Protein AF-A0A7Z2W2V1-F1 (afdb_monomer_lite)

Secondary structure (DSSP, 8-state):
--STTHHHHHTT-HHHHHHHHHHHHHHHHHHHHHHHHHHHHHHHHHHTTSS-SSHHHHHHHHHTS---TTHHHHHHHHHHHHHHHHHHHHHTT--

Organism: NCBI:txid2728020

pLDDT: mean 92.07, std 8.05, range [48.5, 98.19]

Structure (mmCIF, N/CA/C/O backbone):
data_AF-A0A7Z2W2V1-F1
#
_entry.id   AF-A0A7Z2W2V1-F1
#
loop_
_atom_site.group_PDB
_atom_site.id
_atom_site.type_symbol
_atom_site.label_atom_id
_atom_site.label_alt_id
_atom_site.label_comp_id
_atom_site.label_asym_id
_atom_site.label_entity_id
_atom_site.label_seq_id
_atom_site.pdbx_PDB_ins_code
_atom_site.Cartn_x
_atom_site.Cartn_y
_atom_site.Cartn_z
_atom_site.occupancy
_atom_site.B_iso_or_equiv
_atom_site.auth_seq_id
_atom_site.auth_comp_id
_atom_site.auth_asym_id
_atom_site.auth_atom_id
_atom_site.pdbx_PDB_model_num
ATOM 1 N N . MET A 1 1 ? -4.978 -9.699 11.455 1.00 61.34 1 MET A N 1
ATOM 2 C CA . MET A 1 1 ? -6.034 -8.917 10.771 1.00 61.34 1 MET A CA 1
ATOM 3 C C . MET A 1 1 ? -5.556 -8.647 9.352 1.00 61.34 1 MET A C 1
ATOM 5 O O . MET A 1 1 ? -4.433 -8.178 9.223 1.00 61.34 1 MET A O 1
ATOM 9 N N . LEU A 1 2 ? -6.349 -8.981 8.325 1.00 78.50 2 LEU A N 1
ATOM 10 C CA . LEU A 1 2 ? -5.949 -8.827 6.914 1.00 78.50 2 LEU A CA 1
ATOM 11 C C . LEU A 1 2 ? -5.900 -7.353 6.469 1.00 78.50 2 LEU A C 1
ATOM 13 O O . LEU A 1 2 ? -5.023 -6.988 5.700 1.00 78.50 2 LEU A O 1
ATOM 17 N N . PHE A 1 3 ? -6.797 -6.503 6.986 1.00 91.06 3 PHE A N 1
ATOM 18 C CA . PHE A 1 3 ? -6.860 -5.078 6.638 1.00 91.06 3 PHE A CA 1
ATOM 19 C C . PHE A 1 3 ? -7.256 -4.212 7.854 1.00 91.06 3 PHE A C 1
ATOM 21 O O . PHE A 1 3 ? -8.031 -4.694 8.695 1.00 91.06 3 PHE A O 1
ATOM 28 N N . PRO A 1 4 ? -6.753 -2.962 7.974 1.00 95.12 4 PRO A N 1
ATOM 29 C CA . PRO A 1 4 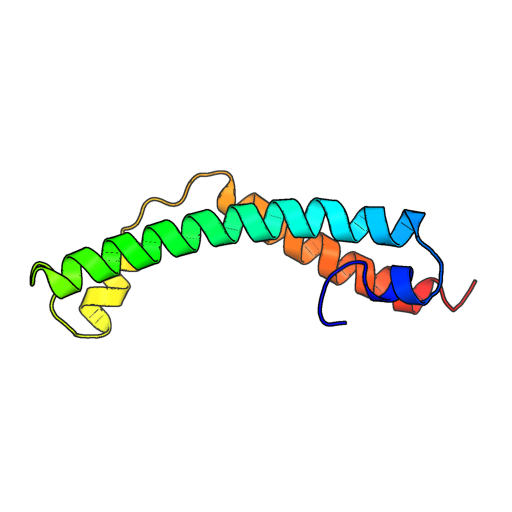? -7.081 -2.070 9.090 1.00 95.12 4 PRO A CA 1
ATOM 30 C C . PRO A 1 4 ? -8.590 -1.812 9.228 1.00 95.12 4 PRO A C 1
ATOM 32 O O . PRO A 1 4 ? -9.283 -1.542 8.253 1.00 95.12 4 PRO A O 1
ATOM 35 N N . GLY A 1 5 ? -9.121 -1.902 10.449 1.00 91.50 5 GLY A N 1
ATOM 36 C CA . GLY A 1 5 ? -10.524 -1.594 10.758 1.00 91.50 5 GLY A CA 1
ATOM 37 C C . GLY A 1 5 ? -11.527 -2.734 10.528 1.00 91.50 5 GLY A C 1
ATOM 38 O O . GLY A 1 5 ? -12.624 -2.689 11.086 1.00 91.50 5 GLY A O 1
ATOM 39 N N . ILE A 1 6 ? -11.169 -3.795 9.789 1.00 92.00 6 ILE A N 1
ATOM 40 C CA . ILE A 1 6 ? -12.076 -4.938 9.548 1.00 92.00 6 ILE A CA 1
ATOM 41 C C . ILE A 1 6 ? -12.464 -5.637 10.858 1.00 92.00 6 ILE A C 1
ATOM 43 O O . ILE A 1 6 ? -13.623 -6.000 11.052 1.00 92.00 6 ILE A O 1
ATOM 47 N N . GLY A 1 7 ? -11.516 -5.802 11.782 1.00 88.94 7 GLY A N 1
ATOM 48 C CA . GLY A 1 7 ? -11.786 -6.426 13.079 1.00 88.94 7 GLY A CA 1
ATOM 49 C C . GLY A 1 7 ? -12.838 -5.667 13.882 1.00 88.94 7 GLY A C 1
ATOM 50 O O . GLY A 1 7 ? -13.809 -6.248 14.360 1.00 88.94 7 GLY A O 1
ATOM 51 N N . GLN A 1 8 ? -12.678 -4.349 13.972 1.00 90.94 8 GLN A N 1
ATOM 52 C CA . GLN A 1 8 ? -13.617 -3.450 14.637 1.00 90.94 8 GLN A CA 1
ATOM 53 C C . GLN A 1 8 ? -14.995 -3.483 13.970 1.00 90.94 8 GLN A C 1
ATOM 55 O O . GLN A 1 8 ? -16.009 -3.430 14.665 1.00 90.94 8 GLN A O 1
ATOM 60 N N . PHE A 1 9 ? -15.040 -3.615 12.640 1.00 91.19 9 PHE A N 1
ATOM 61 C CA . PHE A 1 9 ? -16.289 -3.717 11.893 1.00 91.19 9 PHE A CA 1
ATOM 62 C C . PHE A 1 9 ? -17.081 -4.969 12.290 1.00 91.19 9 PHE A C 1
ATOM 64 O O . PHE A 1 9 ? -18.257 -4.859 12.640 1.00 91.19 9 PHE A O 1
ATOM 71 N N . TYR A 1 10 ? -16.429 -6.138 12.317 1.00 89.31 10 TYR A N 1
ATOM 72 C CA . TYR A 1 10 ? -17.055 -7.399 12.736 1.00 89.31 10 TYR A CA 1
ATOM 73 C C . TYR A 1 10 ? -17.462 -7.412 14.213 1.00 89.31 10 TYR A C 1
ATOM 75 O O . TYR A 1 10 ? -18.445 -8.051 14.571 1.00 89.31 10 TYR A O 1
ATOM 83 N N . LEU A 1 11 ? -16.753 -6.668 15.064 1.00 88.81 11 LEU A N 1
ATOM 84 C CA . LEU A 1 11 ? -17.094 -6.490 16.479 1.00 88.81 11 LEU A CA 1
ATOM 85 C C . LEU A 1 11 ? -18.226 -5.468 16.714 1.00 88.81 11 LEU A C 1
ATOM 87 O O . LEU A 1 11 ? -18.517 -5.132 17.858 1.00 88.81 11 LEU A O 1
ATOM 91 N N . GLY A 1 12 ? -18.845 -4.925 15.659 1.00 90.25 12 GLY A N 1
ATOM 92 C CA . GLY A 1 12 ? -19.927 -3.938 15.760 1.00 90.25 12 GLY A CA 1
ATOM 93 C C . GLY A 1 12 ? -19.468 -2.515 16.100 1.00 90.25 12 GLY A C 1
ATOM 94 O O . GLY A 1 12 ? -20.282 -1.594 16.157 1.00 90.25 12 GLY A O 1
ATOM 95 N N . ARG A 1 13 ? -18.160 -2.282 16.253 1.00 91.31 13 ARG A N 1
ATOM 96 C CA . ARG A 1 13 ? -17.558 -0.991 16.625 1.00 91.31 13 ARG A CA 1
ATOM 97 C C . ARG A 1 13 ? -17.304 -0.136 15.382 1.00 91.31 13 ARG A C 1
ATOM 99 O O . ARG A 1 13 ? -16.177 0.251 15.083 1.00 91.31 13 ARG A O 1
ATOM 106 N N . ARG A 1 14 ? -18.377 0.155 14.640 1.00 91.94 14 ARG A N 1
ATOM 107 C CA . ARG A 1 14 ? -18.336 0.747 13.287 1.00 91.94 14 ARG A CA 1
ATOM 108 C C . ARG A 1 14 ? -17.613 2.093 13.211 1.00 91.94 14 ARG A C 1
ATOM 110 O O . ARG A 1 14 ? -16.877 2.315 12.259 1.00 91.94 14 ARG A O 1
ATOM 117 N N . ALA A 1 15 ? -17.773 2.965 14.205 1.00 92.62 15 ALA A N 1
ATOM 118 C CA . ALA A 1 15 ? -17.081 4.257 14.218 1.00 92.62 15 ALA A CA 1
ATOM 119 C C . ALA A 1 15 ? -15.550 4.089 14.261 1.00 92.62 15 ALA A C 1
ATOM 121 O O . ALA A 1 15 ? -14.830 4.715 13.488 1.00 92.62 15 ALA A O 1
ATOM 122 N N . LEU A 1 16 ? -15.055 3.176 15.102 1.00 91.81 16 LEU A N 1
ATOM 123 C CA . LEU A 1 16 ? -13.628 2.852 15.175 1.00 91.81 16 LEU A CA 1
ATOM 124 C C . LEU A 1 16 ? -13.152 2.065 13.957 1.00 91.81 16 LEU A C 1
ATOM 126 O O . LEU A 1 16 ? -12.023 2.243 13.517 1.00 91.81 16 LEU A O 1
ATOM 130 N N . ALA A 1 17 ? -14.016 1.234 13.372 1.00 92.88 17 ALA A N 1
ATOM 131 C CA . ALA A 1 17 ? -13.720 0.594 12.099 1.00 92.88 17 ALA A CA 1
ATOM 132 C C . ALA A 1 17 ? -13.426 1.637 11.018 1.00 92.88 17 ALA A C 1
ATOM 134 O O . ALA A 1 17 ? -12.391 1.549 10.366 1.00 92.88 17 ALA A O 1
ATOM 135 N N . LEU A 1 18 ? -14.286 2.652 10.877 1.00 95.75 18 LEU A N 1
ATOM 136 C CA . LEU A 1 18 ? -14.110 3.725 9.896 1.00 95.75 18 LEU A CA 1
ATOM 137 C C . LEU A 1 18 ? -12.847 4.556 10.154 1.00 95.75 18 LEU A C 1
ATOM 139 O O . LEU A 1 18 ? -12.175 4.920 9.192 1.00 95.75 18 LEU A O 1
ATOM 143 N N . LEU A 1 19 ? -12.492 4.788 11.424 1.00 96.06 19 LEU A N 1
ATOM 144 C CA . LEU A 1 19 ? -11.274 5.510 11.806 1.00 96.06 19 LEU A CA 1
ATOM 145 C C . LEU A 1 19 ? -10.002 4.872 11.232 1.00 96.06 19 LEU A C 1
ATOM 147 O O . LEU A 1 19 ? -9.096 5.597 10.842 1.00 96.06 19 LEU A O 1
ATOM 151 N N . PHE A 1 20 ? -9.926 3.541 11.166 1.00 96.69 20 PHE A N 1
ATOM 152 C CA . PHE A 1 20 ? -8.764 2.849 10.598 1.00 96.69 20 PHE A CA 1
ATOM 153 C C . PHE A 1 20 ? -8.946 2.498 9.122 1.00 96.69 20 PHE A C 1
ATOM 155 O O . PHE A 1 20 ? -7.990 2.559 8.356 1.00 96.69 20 PHE A O 1
ATOM 162 N N . LEU A 1 21 ? -10.163 2.128 8.721 1.00 96.19 21 LEU A N 1
ATOM 163 C CA . LEU A 1 21 ? -10.453 1.614 7.387 1.00 96.19 21 LEU A CA 1
ATOM 164 C C . LEU A 1 21 ? -10.354 2.699 6.317 1.00 96.19 21 LEU A C 1
ATOM 166 O O . LEU A 1 21 ? -9.733 2.465 5.287 1.00 96.19 21 LEU A O 1
ATOM 170 N N . VAL A 1 22 ? -10.941 3.877 6.547 1.00 97.06 22 VAL A N 1
ATOM 171 C CA . VAL A 1 22 ? -10.974 4.952 5.544 1.00 97.06 22 VAL A CA 1
ATOM 172 C C . VAL A 1 22 ? -9.573 5.486 5.227 1.00 97.06 22 VAL A C 1
ATOM 174 O O . VAL A 1 22 ? -9.195 5.443 4.055 1.00 97.06 22 VAL A O 1
ATOM 177 N N . PRO A 1 23 ? -8.762 5.944 6.204 1.00 97.62 23 PRO A N 1
ATOM 178 C CA . PRO A 1 23 ? -7.424 6.442 5.893 1.00 97.62 23 PRO A CA 1
ATOM 179 C C . PRO A 1 23 ? -6.507 5.348 5.340 1.00 97.62 23 PRO A C 1
ATOM 181 O O . PRO A 1 23 ? -5.733 5.629 4.430 1.00 97.62 23 PRO A O 1
ATOM 184 N N . ALA A 1 24 ? -6.625 4.099 5.810 1.00 97.50 24 ALA A N 1
ATOM 185 C CA . ALA A 1 24 ? -5.872 2.988 5.233 1.00 97.50 24 ALA A CA 1
ATOM 186 C C . ALA A 1 24 ? -6.276 2.706 3.782 1.00 97.50 24 ALA A C 1
ATOM 188 O O . ALA A 1 24 ? -5.410 2.488 2.944 1.00 97.50 24 ALA A O 1
ATOM 189 N N . ALA A 1 25 ? -7.570 2.725 3.457 1.00 97.75 25 ALA A N 1
ATOM 190 C CA . ALA A 1 25 ? -8.028 2.509 2.090 1.00 97.75 25 ALA A CA 1
ATOM 191 C C . ALA A 1 25 ? -7.516 3.612 1.163 1.00 97.75 25 ALA A C 1
ATOM 193 O O . ALA A 1 25 ? -6.930 3.308 0.131 1.00 97.75 25 ALA A O 1
ATOM 194 N N . VAL A 1 26 ? -7.660 4.878 1.556 1.00 98.19 26 VAL A N 1
ATOM 195 C CA . VAL A 1 26 ? -7.184 6.014 0.755 1.00 98.19 26 VAL A CA 1
ATOM 196 C C . VAL A 1 26 ? -5.669 5.953 0.562 1.00 98.19 26 VAL A C 1
ATOM 198 O O . VAL A 1 26 ? -5.196 6.030 -0.568 1.00 98.19 26 VAL A O 1
ATOM 201 N N . ALA A 1 27 ? -4.905 5.765 1.639 1.00 97.81 27 ALA A N 1
ATOM 202 C CA . ALA A 1 27 ? -3.449 5.715 1.566 1.00 97.81 27 ALA A CA 1
ATOM 203 C C . ALA A 1 27 ? -2.947 4.498 0.775 1.00 97.81 27 ALA A C 1
ATOM 205 O O . ALA A 1 27 ? -2.049 4.627 -0.051 1.00 97.81 27 ALA A O 1
ATOM 206 N N . GLY A 1 28 ? -3.548 3.327 0.996 1.00 97.38 28 GLY A N 1
ATOM 207 C CA . GLY A 1 28 ? -3.194 2.095 0.299 1.00 97.38 28 GLY A CA 1
ATOM 208 C C . GLY A 1 28 ? -3.506 2.160 -1.193 1.00 97.38 28 GLY A C 1
ATOM 209 O O . GLY A 1 28 ? -2.658 1.787 -1.996 1.00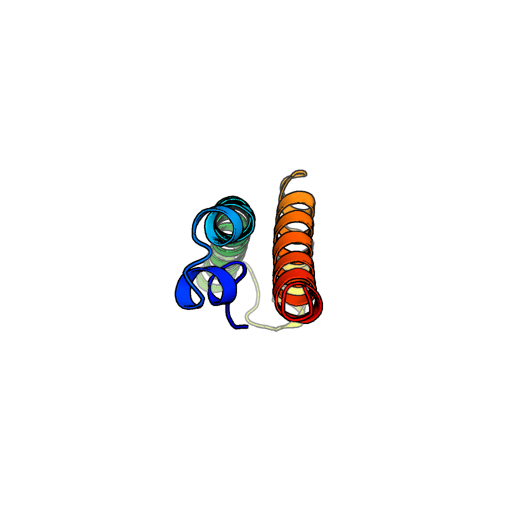 97.38 28 GLY A O 1
ATOM 210 N N . LEU A 1 29 ? -4.682 2.673 -1.572 1.00 97.94 29 LEU A N 1
ATOM 211 C CA . LEU A 1 29 ? -5.057 2.842 -2.979 1.00 97.94 29 LEU A CA 1
ATOM 212 C C . LEU A 1 29 ? -4.166 3.869 -3.678 1.00 97.94 29 LEU A C 1
ATOM 214 O O . LEU A 1 29 ? -3.673 3.582 -4.760 1.00 97.94 29 LEU A O 1
ATOM 218 N N . ALA A 1 30 ? -3.903 5.017 -3.047 1.00 97.50 30 ALA A N 1
ATOM 219 C CA . ALA A 1 30 ? -3.011 6.026 -3.614 1.00 97.50 30 ALA A CA 1
ATOM 220 C C . ALA A 1 30 ? -1.581 5.487 -3.788 1.00 97.50 30 ALA A C 1
ATOM 222 O O . ALA A 1 30 ? -0.962 5.681 -4.826 1.00 97.50 30 ALA A O 1
ATOM 223 N N . TYR A 1 31 ? -1.053 4.767 -2.795 1.00 97.12 31 TYR A N 1
ATOM 224 C CA . TYR A 1 31 ? 0.268 4.150 -2.911 1.00 97.12 31 TYR A CA 1
ATOM 225 C C . TYR A 1 31 ? 0.312 3.081 -4.011 1.00 97.12 31 TYR A C 1
ATOM 227 O O . TYR A 1 31 ? 1.267 3.028 -4.782 1.00 97.12 31 TYR A O 1
ATOM 235 N N . LEU A 1 32 ? -0.724 2.241 -4.097 1.00 97.00 32 LEU A N 1
ATOM 236 C CA . LEU A 1 32 ? -0.822 1.192 -5.108 1.00 97.00 32 LEU A CA 1
ATOM 237 C C . LEU A 1 32 ? -0.865 1.768 -6.525 1.00 97.00 32 LEU A C 1
ATOM 239 O O . LEU A 1 32 ? -0.222 1.208 -7.405 1.00 97.00 32 LEU A O 1
ATOM 243 N N . ASP A 1 33 ? -1.574 2.875 -6.726 1.00 96.81 33 ASP A N 1
ATOM 244 C CA . ASP A 1 33 ? -1.654 3.581 -8.007 1.00 96.81 33 ASP A CA 1
ATOM 245 C C . ASP A 1 33 ? -0.256 3.952 -8.527 1.00 96.81 33 ASP A C 1
ATOM 247 O O . ASP A 1 33 ? 0.141 3.526 -9.610 1.00 96.81 33 ASP A O 1
ATOM 251 N N . VAL A 1 34 ? 0.565 4.586 -7.680 1.00 95.88 34 VAL A N 1
ATOM 252 C CA . VAL A 1 34 ? 1.965 4.916 -8.006 1.00 95.88 34 VAL A CA 1
ATOM 253 C C . VAL A 1 34 ? 2.769 3.663 -8.345 1.00 95.88 34 VAL A C 1
ATOM 255 O O . VAL A 1 34 ? 3.532 3.653 -9.307 1.00 95.88 34 VAL A O 1
ATOM 258 N N . MET A 1 35 ? 2.620 2.588 -7.569 1.00 94.81 35 MET A N 1
ATOM 259 C CA . MET A 1 35 ? 3.371 1.355 -7.822 1.00 94.81 35 MET A CA 1
ATOM 260 C C . MET A 1 35 ? 2.957 0.689 -9.141 1.00 94.81 35 MET A C 1
ATOM 262 O O . MET A 1 35 ? 3.807 0.132 -9.835 1.00 94.81 35 MET A O 1
ATOM 266 N N . LEU A 1 36 ? 1.675 0.752 -9.512 1.00 96.44 36 LEU A N 1
ATOM 267 C CA . LEU A 1 36 ? 1.175 0.231 -10.785 1.00 96.44 36 LEU A CA 1
ATOM 268 C C . LEU A 1 36 ? 1.665 1.068 -11.970 1.00 96.44 36 LEU A C 1
ATOM 270 O O . LEU A 1 36 ? 2.071 0.499 -12.986 1.00 96.44 36 LEU A O 1
ATOM 274 N N . GLU A 1 37 ? 1.692 2.394 -11.843 1.00 95.31 37 GLU A N 1
ATOM 275 C CA . GLU A 1 37 ? 2.286 3.285 -12.846 1.00 95.31 37 GLU A CA 1
ATOM 276 C C . GLU A 1 37 ? 3.779 2.991 -13.047 1.00 95.31 37 GLU A C 1
ATOM 278 O O . GLU A 1 37 ? 4.237 2.817 -14.176 1.00 95.31 37 GLU A O 1
ATOM 283 N N . GLN A 1 38 ? 4.544 2.840 -11.964 1.00 94.44 38 GLN A N 1
ATOM 284 C CA . GLN A 1 38 ? 5.968 2.510 -12.060 1.00 94.44 38 GLN A CA 1
ATOM 285 C C . GLN A 1 38 ? 6.188 1.126 -12.686 1.00 94.44 38 GLN A C 1
ATOM 287 O O . GLN A 1 38 ? 7.028 0.968 -13.575 1.00 94.44 38 GLN A O 1
ATOM 292 N N . ALA A 1 39 ? 5.416 0.122 -12.261 1.00 93.62 39 ALA A N 1
ATOM 293 C CA . ALA A 1 39 ? 5.517 -1.235 -12.785 1.00 93.62 39 ALA A CA 1
ATOM 294 C C . ALA A 1 39 ? 5.167 -1.304 -14.277 1.00 93.62 39 ALA A C 1
ATOM 296 O O . ALA A 1 39 ? 5.889 -1.945 -15.041 1.00 93.62 39 ALA A O 1
ATOM 297 N N . SER A 1 40 ? 4.097 -0.626 -14.702 1.00 95.19 40 SER A N 1
ATOM 298 C CA . SER A 1 40 ? 3.697 -0.560 -16.114 1.00 95.19 40 SER A CA 1
ATOM 299 C C . SER A 1 40 ? 4.743 0.154 -16.967 1.00 95.19 40 SER A C 1
ATOM 301 O O . SER A 1 40 ? 5.155 -0.385 -17.991 1.00 95.19 40 SER A O 1
ATOM 303 N N . ALA A 1 41 ? 5.285 1.281 -16.501 1.00 93.94 41 ALA A N 1
ATOM 304 C CA . ALA A 1 41 ? 6.339 2.000 -17.210 1.00 93.94 41 ALA A CA 1
ATOM 305 C C . ALA A 1 41 ? 7.615 1.159 -17.401 1.00 93.94 41 ALA A C 1
ATOM 307 O O . ALA A 1 41 ? 8.268 1.246 -18.442 1.00 93.94 41 ALA A O 1
ATOM 308 N N . VAL A 1 42 ? 7.994 0.338 -16.415 1.00 93.94 42 VAL A N 1
ATOM 309 C CA . VAL A 1 42 ? 9.125 -0.595 -16.557 1.00 93.94 42 VAL A CA 1
ATOM 310 C C . VAL A 1 42 ? 8.766 -1.756 -17.487 1.00 93.94 42 VAL A C 1
ATOM 312 O O . VAL A 1 42 ? 9.583 -2.129 -18.329 1.00 93.94 42 VAL A O 1
ATOM 315 N N . ALA A 1 43 ? 7.552 -2.300 -17.389 1.00 94.19 43 ALA A N 1
ATOM 316 C CA . ALA A 1 43 ? 7.084 -3.362 -18.275 1.00 94.19 43 ALA A CA 1
ATOM 317 C C . ALA A 1 43 ? 7.106 -2.926 -19.749 1.00 94.19 43 ALA A C 1
ATOM 319 O O . ALA A 1 43 ? 7.618 -3.662 -20.590 1.00 94.19 43 ALA A O 1
ATOM 320 N N . ASP A 1 44 ? 6.660 -1.709 -20.059 1.00 95.00 44 ASP A N 1
ATOM 321 C CA . ASP A 1 44 ? 6.690 -1.157 -21.418 1.00 95.00 44 ASP A CA 1
ATOM 322 C C . ASP A 1 44 ? 8.122 -1.024 -21.958 1.00 95.00 44 ASP A C 1
ATOM 324 O O . ASP A 1 44 ? 8.394 -1.316 -23.127 1.00 95.00 44 ASP A O 1
ATOM 328 N N . GLN A 1 45 ? 9.078 -0.639 -21.108 1.00 93.06 45 GLN A N 1
ATOM 329 C CA . GLN A 1 45 ? 10.495 -0.568 -21.482 1.00 93.06 45 GLN A CA 1
ATOM 330 C C . GLN A 1 45 ? 11.092 -1.949 -21.775 1.00 93.06 45 GLN A C 1
ATOM 332 O O . GLN A 1 45 ? 11.917 -2.087 -22.677 1.00 93.06 45 GLN A O 1
ATOM 337 N N . VAL A 1 46 ? 10.673 -2.976 -21.039 1.00 94.06 46 VAL A N 1
ATOM 338 C CA . VAL A 1 46 ? 11.082 -4.361 -21.295 1.00 94.06 46 VAL A CA 1
ATOM 339 C C . VAL A 1 46 ? 10.466 -4.866 -22.601 1.00 94.06 46 VAL A C 1
ATOM 341 O O . VAL A 1 46 ? 11.174 -5.399 -23.453 1.00 94.06 46 VAL A O 1
ATOM 344 N N . LEU A 1 47 ? 9.162 -4.657 -22.801 1.00 94.56 47 LEU A N 1
ATOM 345 C CA . LEU A 1 47 ? 8.431 -5.131 -23.981 1.00 94.56 47 LEU A CA 1
ATOM 346 C C . LEU A 1 47 ? 8.882 -4.445 -25.277 1.00 94.56 47 LEU A C 1
ATOM 348 O O . LEU A 1 47 ? 8.905 -5.076 -26.331 1.00 94.56 47 LEU A O 1
ATOM 352 N N . SER A 1 48 ? 9.280 -3.175 -25.205 1.00 95.19 48 SER A N 1
ATOM 353 C CA . SER A 1 48 ? 9.858 -2.435 -26.336 1.00 95.19 48 SER A CA 1
ATOM 354 C C . SER A 1 48 ? 11.317 -2.802 -26.641 1.00 95.19 48 SER A C 1
ATOM 356 O O . SER A 1 48 ? 11.863 -2.339 -27.642 1.00 95.19 48 SER A O 1
ATOM 358 N N . GLY A 1 49 ? 11.966 -3.616 -25.800 1.00 91.69 49 GLY A N 1
ATOM 359 C CA . GLY A 1 49 ? 13.385 -3.959 -25.919 1.00 91.69 49 GLY A CA 1
ATOM 360 C C . GLY A 1 49 ? 14.346 -2.858 -25.450 1.00 91.69 49 GLY A C 1
ATOM 361 O O . GLY A 1 49 ? 15.556 -2.991 -25.626 1.00 91.69 49 GLY A O 1
ATOM 362 N N . ALA A 1 50 ? 13.842 -1.779 -24.840 1.00 91.06 50 ALA A N 1
ATOM 363 C CA . ALA A 1 50 ? 14.654 -0.690 -24.287 1.00 91.06 50 ALA A CA 1
ATOM 364 C C . ALA A 1 50 ? 15.382 -1.071 -22.980 1.00 91.06 50 ALA A C 1
ATOM 366 O O . ALA A 1 50 ? 16.303 -0.368 -22.541 1.00 91.06 50 ALA A O 1
ATOM 367 N N . VAL A 1 51 ? 14.951 -2.158 -22.336 1.00 91.38 51 VAL A N 1
ATOM 368 C CA . VAL A 1 51 ? 15.547 -2.765 -21.141 1.00 91.38 51 VAL A CA 1
ATOM 369 C C . VAL A 1 51 ? 15.709 -4.256 -21.394 1.00 91.38 51 VAL A C 1
ATOM 371 O O . VAL A 1 51 ? 14.788 -4.910 -21.879 1.00 91.38 51 VAL A O 1
ATOM 374 N N . ALA A 1 52 ? 16.882 -4.795 -21.064 1.00 89.75 52 ALA A N 1
ATOM 375 C CA . ALA A 1 52 ? 17.114 -6.229 -21.128 1.00 89.75 52 ALA A CA 1
ATOM 376 C C . ALA A 1 52 ? 16.214 -6.961 -20.120 1.00 89.75 52 ALA A C 1
ATOM 378 O O . ALA A 1 52 ? 15.993 -6.484 -19.007 1.00 89.75 52 ALA A O 1
ATOM 379 N N . LEU A 1 53 ? 15.702 -8.133 -20.506 1.00 89.62 53 LEU A N 1
ATOM 380 C CA . LEU A 1 53 ? 14.913 -8.996 -19.623 1.00 89.62 53 LEU A CA 1
ATOM 381 C C . LEU A 1 53 ? 15.837 -9.728 -18.635 1.00 89.62 53 LEU A C 1
ATOM 383 O O . LEU A 1 53 ? 15.946 -10.953 -18.647 1.00 89.62 53 LEU A O 1
ATOM 387 N N . ASP A 1 54 ? 16.533 -8.964 -17.800 1.00 93.44 54 ASP A N 1
ATOM 388 C CA . ASP A 1 54 ? 17.359 -9.464 -16.713 1.00 93.44 54 ASP A CA 1
ATOM 389 C C . ASP A 1 54 ? 17.019 -8.746 -15.392 1.00 93.44 54 ASP A C 1
ATOM 391 O O . ASP A 1 54 ? 16.677 -7.558 -15.393 1.00 93.44 54 ASP A O 1
ATOM 395 N N . PRO A 1 55 ? 17.094 -9.444 -14.244 1.00 91.69 55 PRO A N 1
ATOM 396 C CA . PRO A 1 55 ? 16.686 -8.867 -12.966 1.00 91.69 55 PRO A CA 1
ATOM 397 C C . PRO A 1 55 ? 17.482 -7.626 -12.542 1.00 91.69 55 PRO A C 1
ATOM 399 O O . PRO A 1 55 ? 16.924 -6.755 -11.879 1.00 91.69 55 PRO A O 1
ATOM 402 N N . ALA A 1 56 ? 18.766 -7.530 -1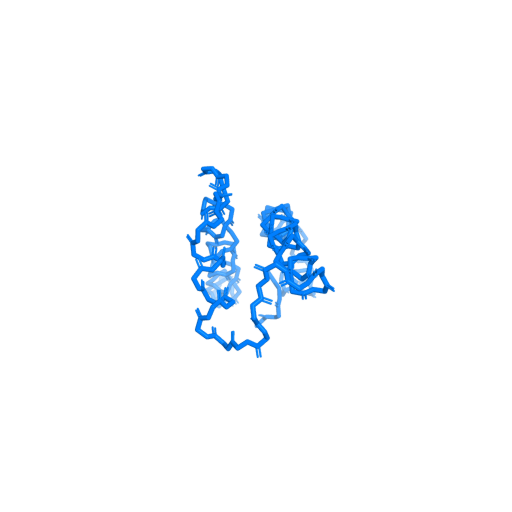2.903 1.00 94.50 56 ALA A N 1
ATOM 403 C CA . ALA A 1 56 ? 19.617 -6.421 -12.478 1.00 94.50 56 ALA A CA 1
ATOM 404 C C . ALA A 1 56 ? 19.284 -5.137 -13.250 1.00 94.50 56 ALA A C 1
ATOM 406 O O . ALA A 1 56 ? 19.166 -4.070 -12.645 1.00 94.50 56 ALA A O 1
ATOM 407 N N . ALA A 1 57 ? 19.063 -5.234 -14.564 1.00 92.25 57 ALA A N 1
ATOM 408 C CA . ALA A 1 57 ? 18.630 -4.105 -15.378 1.00 92.25 57 ALA A CA 1
ATOM 409 C C . ALA A 1 57 ? 17.230 -3.617 -14.985 1.00 92.25 57 ALA A C 1
ATOM 411 O O . ALA A 1 57 ? 17.008 -2.409 -14.910 1.00 92.25 57 ALA A O 1
ATOM 412 N N . ILE A 1 58 ? 16.302 -4.533 -14.689 1.00 92.19 58 ILE A N 1
ATOM 413 C CA . ILE A 1 58 ? 14.952 -4.183 -14.227 1.00 92.19 58 ILE A CA 1
ATOM 414 C C . ILE A 1 58 ? 15.017 -3.461 -12.875 1.00 92.19 58 ILE A C 1
ATOM 416 O O . ILE A 1 58 ? 14.413 -2.400 -12.734 1.00 92.19 58 ILE A O 1
ATOM 420 N N . ALA A 1 59 ? 15.785 -3.978 -11.909 1.00 92.25 59 ALA A N 1
ATOM 421 C CA . ALA A 1 59 ? 15.944 -3.345 -10.598 1.00 92.25 59 ALA A CA 1
ATOM 422 C C . ALA A 1 59 ? 16.499 -1.918 -10.715 1.00 92.25 59 ALA A C 1
ATOM 424 O O . ALA A 1 59 ? 15.918 -0.990 -10.163 1.00 92.25 59 ALA A O 1
ATOM 425 N N . ALA A 1 60 ? 17.538 -1.715 -11.531 1.00 93.06 60 ALA A N 1
ATOM 426 C CA . ALA A 1 60 ? 18.104 -0.387 -11.762 1.00 93.06 60 ALA A CA 1
ATOM 427 C C . ALA A 1 60 ? 17.090 0.604 -12.366 1.00 93.06 60 ALA A C 1
ATOM 429 O O . ALA A 1 60 ? 17.147 1.800 -12.085 1.00 93.06 60 ALA A O 1
ATOM 430 N N . ARG A 1 61 ? 16.153 0.129 -13.199 1.00 93.00 61 ARG A N 1
ATOM 431 C CA . ARG A 1 61 ? 15.088 0.968 -13.772 1.00 93.00 61 ARG A CA 1
ATOM 432 C C . ARG A 1 61 ? 13.987 1.278 -12.774 1.00 93.00 61 ARG A C 1
ATOM 434 O O . ARG A 1 61 ? 13.469 2.387 -12.815 1.00 93.00 61 ARG A O 1
ATOM 441 N N . ILE A 1 62 ? 13.655 0.338 -11.893 1.00 90.81 62 ILE A N 1
ATOM 442 C CA . ILE A 1 62 ? 12.735 0.577 -10.778 1.00 90.81 62 ILE A CA 1
ATOM 443 C C . ILE A 1 62 ? 13.341 1.619 -9.830 1.00 90.81 62 ILE A C 1
ATOM 445 O O . ILE A 1 62 ? 12.682 2.604 -9.522 1.00 90.81 62 ILE A O 1
ATOM 449 N N . ASP A 1 63 ? 14.613 1.474 -9.454 1.00 90.44 63 ASP A N 1
ATOM 450 C CA . ASP A 1 63 ? 15.299 2.405 -8.546 1.00 90.44 63 ASP A CA 1
ATOM 451 C C . ASP A 1 63 ? 15.461 3.815 -9.139 1.00 90.44 63 ASP A C 1
ATOM 453 O O . ASP A 1 63 ? 15.512 4.806 -8.411 1.00 90.44 63 ASP A O 1
ATOM 457 N N . ALA A 1 64 ? 15.527 3.923 -10.469 1.00 92.25 64 ALA A N 1
ATOM 458 C CA . ALA A 1 64 ? 15.589 5.202 -11.171 1.00 92.25 64 ALA A CA 1
ATOM 459 C C . ALA A 1 64 ? 14.226 5.913 -11.286 1.00 92.25 64 ALA A C 1
ATOM 461 O O . ALA A 1 64 ? 14.187 7.082 -11.685 1.00 92.25 64 ALA A O 1
ATOM 462 N N . GLN A 1 65 ? 13.109 5.242 -10.973 1.00 90.81 65 GLN A N 1
ATOM 463 C CA . GLN A 1 65 ? 11.777 5.844 -11.040 1.00 90.81 65 GLN A CA 1
ATOM 464 C C . GLN A 1 65 ? 11.636 6.949 -9.992 1.00 90.81 65 GLN A C 1
ATOM 466 O O . GLN A 1 65 ? 11.915 6.775 -8.804 1.00 90.81 65 GLN A O 1
ATOM 471 N N . GLN A 1 66 ? 11.135 8.103 -10.425 1.00 91.81 66 GLN A N 1
ATOM 472 C CA . GLN A 1 66 ? 10.792 9.166 -9.494 1.00 91.81 66 GLN A CA 1
ATOM 473 C C . GLN A 1 66 ? 9.501 8.806 -8.768 1.00 91.81 66 GLN A C 1
ATOM 475 O O . GLN A 1 66 ? 8.428 8.710 -9.359 1.00 91.81 66 GLN A O 1
ATOM 480 N N . THR A 1 67 ? 9.610 8.627 -7.458 1.00 92.44 67 THR A N 1
ATOM 481 C CA . THR A 1 67 ? 8.450 8.420 -6.597 1.00 92.44 67 THR A CA 1
ATOM 482 C C . THR A 1 67 ? 7.924 9.779 -6.123 1.00 92.44 67 THR A C 1
ATOM 484 O O . THR A 1 67 ? 8.715 10.584 -5.620 1.00 92.44 67 THR A O 1
ATOM 487 N N . PRO A 1 68 ? 6.613 10.064 -6.243 1.00 94.81 68 PRO A N 1
ATOM 488 C CA . PRO A 1 68 ? 6.032 11.289 -5.711 1.00 94.81 68 PRO A CA 1
ATOM 489 C C . PRO A 1 68 ? 6.351 11.460 -4.218 1.00 94.81 68 PRO A C 1
ATOM 491 O O . PRO A 1 68 ? 6.289 10.485 -3.463 1.00 94.81 68 PRO A O 1
ATOM 494 N N . PRO A 1 69 ? 6.623 12.689 -3.743 1.00 94.94 69 PRO A N 1
ATOM 495 C CA . PRO A 1 69 ? 7.081 12.921 -2.370 1.00 94.94 69 PRO A CA 1
ATOM 496 C C . PRO A 1 69 ? 6.061 12.500 -1.300 1.00 94.94 69 PRO A C 1
ATOM 498 O O . PRO A 1 69 ? 6.427 12.279 -0.149 1.00 94.94 69 PRO A O 1
ATOM 501 N N . TRP A 1 70 ? 4.783 12.368 -1.665 1.00 95.12 70 TRP A 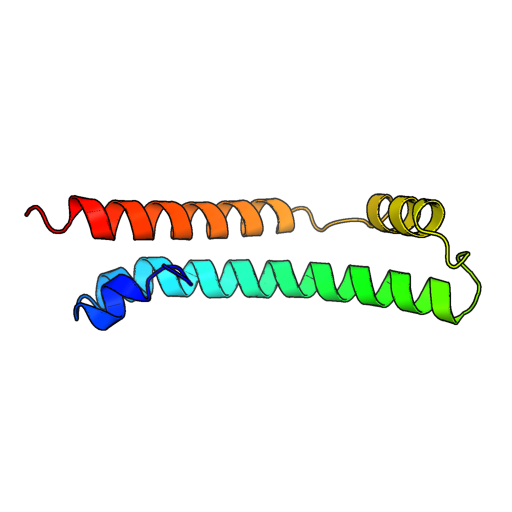N 1
ATOM 502 C CA . TRP A 1 70 ? 3.718 11.933 -0.763 1.00 95.12 70 TRP A CA 1
ATOM 503 C C . TRP A 1 70 ? 3.597 10.406 -0.635 1.00 95.12 70 TRP A C 1
ATOM 505 O O . TRP A 1 70 ? 3.033 9.934 0.352 1.00 95.12 70 TRP A O 1
ATOM 515 N N . ALA A 1 71 ? 4.114 9.612 -1.580 1.00 96.31 71 ALA A N 1
ATOM 516 C CA . ALA A 1 71 ? 3.920 8.159 -1.569 1.00 96.31 71 ALA A CA 1
ATOM 517 C C . ALA A 1 71 ? 4.549 7.475 -0.334 1.00 96.31 71 ALA A C 1
ATOM 519 O O . ALA A 1 71 ? 3.878 6.642 0.281 1.00 96.31 71 ALA A O 1
ATOM 520 N N . PRO A 1 72 ? 5.752 7.864 0.142 1.00 95.88 72 PRO A N 1
ATOM 521 C CA . PRO A 1 72 ? 6.276 7.354 1.410 1.00 95.88 72 PRO A CA 1
ATOM 522 C C . PRO A 1 72 ? 5.366 7.678 2.603 1.00 95.88 72 PRO A C 1
ATOM 524 O O . PRO A 1 72 ? 5.181 6.846 3.490 1.00 95.88 72 PRO A O 1
ATOM 527 N N . ALA A 1 73 ? 4.746 8.864 2.615 1.00 96.94 73 ALA A N 1
ATOM 528 C CA . ALA A 1 73 ? 3.803 9.241 3.663 1.00 96.94 73 ALA A CA 1
ATOM 529 C C . ALA A 1 73 ? 2.534 8.375 3.623 1.00 96.94 73 ALA A C 1
ATOM 531 O O . ALA A 1 73 ? 2.056 7.957 4.675 1.00 96.94 73 ALA A O 1
ATOM 532 N N . ALA A 1 74 ? 2.024 8.038 2.434 1.00 97.50 74 ALA A N 1
ATOM 533 C CA . ALA A 1 74 ? 0.899 7.116 2.284 1.00 97.50 74 ALA A CA 1
ATOM 534 C C . ALA A 1 74 ? 1.227 5.720 2.850 1.00 97.50 74 ALA A C 1
ATOM 536 O O . ALA A 1 74 ? 0.444 5.171 3.627 1.00 97.50 74 ALA A O 1
ATOM 537 N N . ALA A 1 75 ? 2.418 5.184 2.561 1.00 96.56 75 ALA A N 1
ATOM 538 C CA . ALA A 1 75 ? 2.873 3.916 3.136 1.00 96.56 75 ALA A CA 1
ATOM 539 C C . ALA A 1 75 ? 2.946 3.968 4.675 1.00 96.56 75 ALA A C 1
ATOM 541 O O . ALA A 1 75 ? 2.483 3.049 5.355 1.00 96.56 75 ALA A O 1
ATOM 542 N N . ILE A 1 76 ? 3.462 5.068 5.237 1.00 97.69 76 ILE A N 1
ATOM 543 C CA . ILE A 1 76 ? 3.517 5.284 6.691 1.00 97.69 76 ILE A CA 1
ATOM 544 C C . ILE A 1 76 ? 2.108 5.345 7.288 1.00 97.69 76 ILE A C 1
ATOM 546 O O . ILE A 1 76 ? 1.835 4.659 8.270 1.00 97.69 76 ILE A O 1
ATOM 550 N N . VAL A 1 77 ? 1.193 6.123 6.702 1.00 98.00 77 VAL A N 1
ATOM 551 C CA . VAL A 1 77 ? -0.199 6.232 7.172 1.00 98.00 77 VAL A CA 1
ATOM 552 C C . VAL A 1 77 ? -0.879 4.867 7.168 1.00 98.00 77 VAL A C 1
ATOM 554 O O . VAL A 1 77 ? -1.518 4.501 8.157 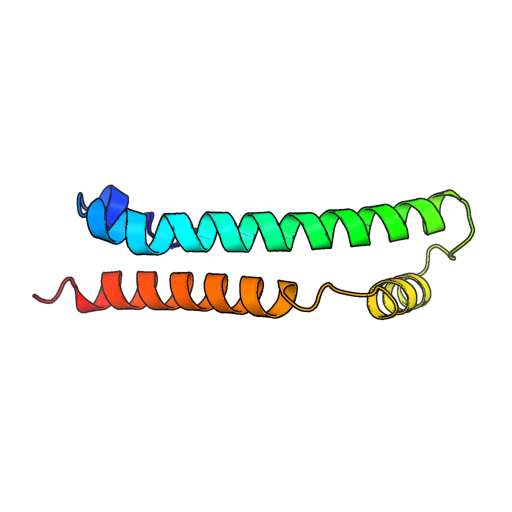1.00 98.00 77 VAL A O 1
ATOM 557 N N . PHE A 1 78 ? -0.706 4.088 6.099 1.00 97.50 78 PHE A N 1
ATOM 558 C CA . PHE A 1 78 ? -1.235 2.732 6.012 1.00 97.50 78 PHE A CA 1
ATOM 559 C C . PHE A 1 78 ? -0.697 1.843 7.142 1.00 97.50 78 PHE A C 1
ATOM 561 O O . PHE A 1 78 ? -1.474 1.201 7.854 1.00 97.50 78 PHE A O 1
ATOM 568 N N . ALA A 1 79 ? 0.623 1.853 7.356 1.00 96.75 79 ALA A N 1
ATOM 569 C CA . ALA A 1 79 ? 1.275 1.081 8.409 1.00 96.75 79 ALA A CA 1
ATOM 570 C C . ALA A 1 79 ? 0.794 1.491 9.812 1.00 96.75 79 ALA A C 1
ATOM 572 O O . ALA A 1 79 ? 0.489 0.628 10.638 1.00 96.75 79 ALA A O 1
ATOM 573 N N . LEU A 1 80 ? 0.651 2.794 10.071 1.00 97.56 80 LEU A N 1
ATOM 574 C CA . LEU A 1 80 ? 0.129 3.319 11.334 1.00 97.56 80 LEU A CA 1
ATOM 575 C C . LEU A 1 80 ? -1.324 2.897 11.568 1.00 97.56 80 LEU A C 1
ATOM 577 O O . LEU A 1 80 ? -1.660 2.471 12.672 1.00 97.56 80 LEU A O 1
ATOM 581 N N . CYS A 1 81 ? -2.179 2.947 10.543 1.00 97.12 81 CYS A N 1
ATOM 582 C CA . CYS A 1 81 ? -3.559 2.468 10.648 1.00 97.12 81 CYS A CA 1
ATOM 583 C C . CYS A 1 81 ? -3.613 0.966 10.946 1.00 97.12 81 CYS A C 1
ATOM 585 O O . CYS A 1 81 ? -4.452 0.520 11.729 1.00 97.12 81 CYS A O 1
ATOM 587 N N . TRP A 1 82 ? -2.710 0.179 10.357 1.00 95.75 82 TRP A N 1
ATOM 588 C CA . TRP A 1 82 ? -2.633 -1.261 10.587 1.00 95.75 82 TRP A CA 1
ATOM 589 C C . TRP A 1 82 ? -2.191 -1.605 12.007 1.00 95.75 82 TRP A C 1
ATOM 591 O O . TRP A 1 82 ? -2.899 -2.333 12.706 1.00 95.75 82 TRP A O 1
ATOM 601 N N . ILE A 1 83 ? -1.083 -1.024 12.472 1.00 95.56 83 ILE A N 1
ATOM 602 C CA . ILE A 1 83 ? -0.588 -1.215 13.841 1.00 95.56 83 ILE A CA 1
ATOM 603 C C . ILE A 1 83 ? -1.618 -0.697 14.851 1.00 95.56 83 ILE A C 1
ATOM 605 O O . ILE A 1 83 ? -1.941 -1.396 15.811 1.00 95.56 83 ILE A O 1
ATOM 609 N N . GLY A 1 84 ? -2.187 0.487 14.609 1.00 94.75 84 GLY A N 1
ATOM 610 C CA . GLY A 1 84 ? -3.217 1.089 15.453 1.00 94.75 84 GLY A CA 1
ATOM 611 C C . GLY A 1 84 ? -4.469 0.221 15.561 1.00 94.75 84 GLY A C 1
ATOM 612 O O . GLY A 1 84 ? -4.947 -0.024 16.664 1.00 94.75 84 GLY A O 1
ATOM 613 N N . SER A 1 85 ? -4.957 -0.328 14.445 1.00 94.38 85 SER A N 1
ATOM 614 C CA . SER A 1 85 ? -6.107 -1.240 14.434 1.00 94.38 85 SER A CA 1
ATOM 615 C C . SER A 1 85 ? -5.829 -2.539 15.196 1.00 94.38 85 SER A C 1
ATOM 617 O O . SER A 1 85 ? -6.722 -3.041 15.881 1.00 94.38 85 SER A O 1
ATOM 619 N N . ILE A 1 86 ? -4.607 -3.080 15.127 1.00 92.12 86 ILE A N 1
ATOM 620 C CA . ILE A 1 86 ? -4.207 -4.256 15.914 1.00 92.12 86 ILE A CA 1
ATOM 621 C C . ILE A 1 86 ? -4.154 -3.910 17.404 1.00 92.12 86 ILE A C 1
ATOM 623 O O . ILE A 1 86 ? -4.740 -4.627 18.213 1.00 92.12 86 ILE A O 1
ATOM 627 N N . ALA A 1 87 ? -3.484 -2.815 17.767 1.00 92.50 87 ALA A N 1
ATOM 628 C CA . ALA A 1 87 ? -3.360 -2.375 19.153 1.00 92.50 87 ALA A CA 1
ATOM 629 C C . ALA A 1 87 ? -4.737 -2.124 19.779 1.00 92.50 87 ALA A C 1
ATOM 631 O O . ALA A 1 87 ? -5.029 -2.629 20.860 1.00 92.50 87 ALA A O 1
ATOM 632 N N . GLU A 1 88 ? -5.616 -1.427 19.064 1.00 91.50 88 GLU A N 1
ATOM 633 C CA . GLU A 1 88 ? -6.989 -1.173 19.485 1.00 91.50 88 GLU A CA 1
ATOM 634 C C . GLU A 1 88 ? -7.762 -2.489 19.673 1.00 91.50 88 GLU A C 1
ATOM 636 O O . GLU A 1 88 ? -8.379 -2.694 20.715 1.00 91.50 88 GLU A O 1
ATOM 641 N N . ALA A 1 89 ? -7.660 -3.436 18.735 1.00 86.38 89 ALA A N 1
ATOM 642 C CA . ALA A 1 89 ? -8.340 -4.726 18.856 1.00 86.38 89 ALA A CA 1
ATOM 643 C C . ALA A 1 89 ? -7.829 -5.582 20.034 1.00 86.38 89 ALA A C 1
ATOM 645 O O . ALA A 1 89 ? -8.591 -6.373 20.595 1.00 86.38 89 ALA A O 1
ATOM 646 N N . LEU A 1 90 ? -6.552 -5.455 20.405 1.00 87.50 90 LEU A N 1
ATOM 647 C CA . LEU A 1 90 ? -5.949 -6.190 21.521 1.00 87.50 90 LEU A CA 1
ATOM 648 C C . LEU A 1 90 ? -6.255 -5.545 22.878 1.00 87.50 90 LEU A C 1
ATOM 650 O O . LEU A 1 90 ? -6.585 -6.254 23.829 1.00 87.50 90 LEU A O 1
ATOM 654 N N . LEU A 1 91 ? -6.142 -4.218 22.979 1.00 87.31 91 LEU A N 1
ATOM 655 C CA . LEU A 1 91 ? -6.306 -3.485 24.235 1.00 87.31 91 LEU A CA 1
ATOM 656 C C . LEU A 1 91 ? -7.772 -3.147 24.519 1.00 87.31 91 LEU A C 1
ATOM 658 O O . LEU A 1 91 ? -8.210 -3.274 25.658 1.00 87.31 91 LEU A O 1
ATOM 662 N N . GLY A 1 92 ? -8.552 -2.799 23.495 1.00 76.19 92 GLY A N 1
ATOM 663 C CA . GLY A 1 92 ? -9.967 -2.441 23.620 1.00 76.19 92 GLY A CA 1
ATOM 664 C C . GLY A 1 92 ? -10.882 -3.605 24.006 1.00 76.19 92 GLY A C 1
ATOM 665 O O . GLY A 1 92 ? -12.055 -3.385 24.271 1.00 76.19 92 GLY A O 1
ATOM 666 N N . ARG A 1 93 ? -10.371 -4.847 24.063 1.00 65.81 93 ARG A N 1
ATOM 667 C CA . ARG A 1 9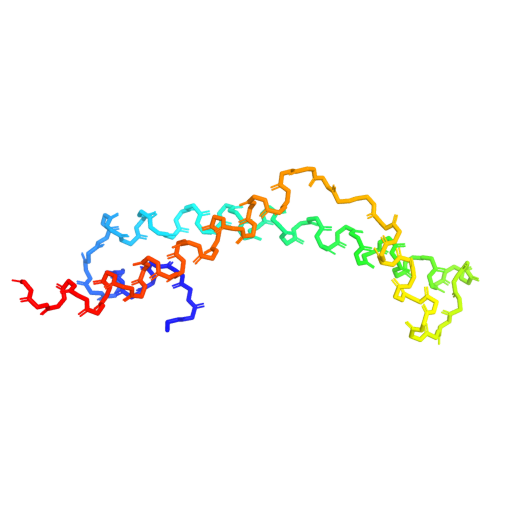3 ? -11.081 -5.998 24.658 1.00 65.81 93 ARG A CA 1
ATOM 668 C C . ARG A 1 93 ? -10.971 -6.064 26.186 1.00 65.81 93 ARG A C 1
ATOM 670 O O . ARG A 1 93 ? -11.651 -6.893 26.781 1.00 65.81 93 ARG A O 1
ATOM 677 N N . ARG A 1 94 ? -10.079 -5.285 26.812 1.00 58.06 94 ARG A N 1
ATOM 678 C CA . ARG A 1 94 ? -9.822 -5.319 28.267 1.00 58.06 94 ARG A CA 1
ATOM 679 C C . ARG A 1 94 ? -10.604 -4.268 29.067 1.00 58.06 94 ARG A C 1
ATOM 681 O O . ARG A 1 94 ? -10.502 -4.270 30.289 1.00 58.06 94 ARG A O 1
ATOM 688 N N . THR A 1 95 ? -11.346 -3.397 28.392 1.00 48.50 95 THR A N 1
ATOM 689 C CA . THR A 1 95 ? -12.239 -2.370 28.955 1.00 48.50 95 THR A CA 1
ATOM 690 C C . THR A 1 95 ? -13.670 -2.687 28.576 1.00 48.50 95 THR A C 1
ATOM 692 O O . THR A 1 95 ? -14.546 -2.575 29.454 1.00 48.50 95 THR A O 1
#

Sequence (95 aa):
MLFPGIGQFYLGRRALALLFLVPAAVAGLAYLDVMLEQASAVADQVLSGAVALDPAAIAARIDAQQTPPWAPAAAIVFALCWIGSIAEALLGRRT

Radius of gyration: 18.26 Å; chains: 1; bounding box: 40×22×55 Å

Foldseek 3Di:
DPAFLPLCVVVVVNVNSCVLHVLLVVLVVVLVVQVVVQVVVLVVCPVVVVFPPDPVRSVVSSVPDDDPPCNVVSVVSNVCSVVVRVVCSVVVVVD